Protein AF-A0A7K4I9S7-F1 (afdb_monomer)

Nearest PDB structures (foldseek):
  3zyo-assembly1_A  TM=9.008E-01  e=9.540E-03  Mus musculus
  4r6f-assembly1_A  TM=9.020E-01  e=2.394E-02  synthetic construct
  3zyn-assembly1_A  TM=8.739E-01  e=8.166E-02  Mus musculus
  7e5b-assembly1_A  TM=8.354E-01  e=2.464E-01  Cyclostomata
  4psj-assembly1_A  TM=5.771E-01  e=1.147E-02  synthetic construct

Secondary structure (DSSP, 8-state):
--EEEEEEEETTS-EEEEEEETT-SEEE-TTS-EEEEE-GGGGG-TT--EEE--SS--S----GGGGG-TT--EEE-TTS---TT----S-----

Sequence (95 aa):
MSRATIMYTTHSGEALKTELDTGLMTLDFNQLTISSIDLSEVHRFEDLRELSLSNNYITSLDLTPLRACRRLESVDLSANALSEARLEPICECPR

pLDDT: mean 86.64, std 15.31, range [37.84, 96.88]

Solvent-accessible surface area (backbone atoms only — not comparable to full-atom values): 5369 Å² total; per-residue (Å²): 135,61,72,40,64,43,41,35,26,27,71,89,68,52,78,48,74,46,81,43,61,27,81,39,42,64,48,85,52,55,65,62,37,32,31,41,72,52,45,77,54,49,48,62,21,65,55,22,27,37,40,35,45,26,49,22,48,31,47,67,57,81,47,68,41,55,60,62,24,82,50,54,77,47,75,40,63,51,66,40,56,60,58,100,80,55,76,66,74,69,61,82,73,82,128

Foldseek 3Di:
DDWDKKWFAAPVRDIDIDIDDLCDQEADQAPVQTQAIDCQRVLSNQNHAYYENEQHAHQEYACCNCLSNPNHNYYHHYNYNHDPPDPPPSDPPDD

Mean predicted aligned error: 5.64 Å

Structure (mmCIF, N/CA/C/O backbone):
data_AF-A0A7K4I9S7-F1
#
_entry.id   AF-A0A7K4I9S7-F1
#
loop_
_atom_site.group_PDB
_atom_site.id
_atom_site.type_symbol
_atom_site.label_atom_id
_atom_site.label_alt_id
_atom_site.label_comp_id
_atom_site.label_asym_id
_atom_site.label_entity_id
_atom_site.label_seq_id
_atom_site.pdbx_PDB_ins_code
_atom_site.Cartn_x
_atom_site.Cartn_y
_atom_site.Cartn_z
_atom_site.occupancy
_atom_site.B_iso_or_equiv
_atom_site.auth_seq_id
_atom_site.auth_comp_id
_atom_site.auth_asym_id
_atom_site.auth_atom_id
_atom_site.pdbx_PDB_model_num
ATOM 1 N N . MET A 1 1 ? -4.361 12.905 18.537 1.00 63.06 1 MET A N 1
ATOM 2 C CA . MET A 1 1 ? -4.599 12.270 17.228 1.00 63.06 1 MET A CA 1
ATOM 3 C C . MET A 1 1 ? -3.484 11.269 17.013 1.00 63.06 1 MET A C 1
ATOM 5 O O . MET A 1 1 ? -2.327 11.638 17.200 1.00 63.06 1 MET A O 1
ATOM 9 N N . SER A 1 2 ? -3.828 10.006 16.778 1.00 88.94 2 SER A N 1
ATOM 10 C CA . SER A 1 2 ? -2.851 8.931 16.593 1.00 88.94 2 SER A CA 1
ATOM 11 C C . SER A 1 2 ? -2.362 8.941 15.146 1.00 88.94 2 SER A C 1
ATOM 13 O O . SER A 1 2 ? -3.146 9.168 14.229 1.00 88.94 2 SER A O 1
ATOM 15 N N . ARG A 1 3 ? -1.059 8.738 14.944 1.00 93.62 3 ARG A N 1
ATOM 16 C CA . ARG A 1 3 ? -0.434 8.687 13.619 1.00 93.62 3 ARG A CA 1
ATOM 17 C C . ARG A 1 3 ? 0.132 7.303 13.348 1.00 93.62 3 ARG A C 1
ATOM 19 O O . ARG A 1 3 ? 0.621 6.651 14.273 1.00 93.62 3 ARG A O 1
ATOM 26 N N . ALA A 1 4 ? 0.083 6.895 12.090 1.00 93.81 4 ALA A N 1
ATOM 27 C CA . ALA A 1 4 ? 0.762 5.718 11.573 1.00 93.81 4 ALA A CA 1
ATOM 28 C C . ALA A 1 4 ? 1.663 6.125 10.408 1.00 93.81 4 ALA A C 1
ATOM 30 O O . ALA A 1 4 ? 1.379 7.088 9.693 1.00 93.81 4 ALA A O 1
ATOM 31 N N . THR A 1 5 ? 2.754 5.389 10.234 1.00 95.56 5 THR A N 1
ATOM 32 C CA . THR A 1 5 ? 3.716 5.635 9.162 1.00 95.56 5 THR A CA 1
ATOM 33 C C . THR A 1 5 ? 3.609 4.513 8.150 1.00 95.56 5 THR A C 1
ATOM 35 O O . THR A 1 5 ? 3.787 3.356 8.510 1.00 95.56 5 THR A O 1
ATOM 38 N N . ILE A 1 6 ? 3.362 4.856 6.891 1.00 95.31 6 ILE A N 1
ATOM 39 C CA . ILE A 1 6 ? 3.401 3.906 5.779 1.00 95.31 6 ILE A CA 1
ATOM 40 C C . ILE A 1 6 ? 4.689 4.141 5.003 1.00 95.31 6 ILE A C 1
ATOM 42 O O . ILE A 1 6 ? 4.977 5.270 4.593 1.00 95.31 6 ILE A O 1
ATOM 46 N N . MET A 1 7 ? 5.475 3.081 4.831 1.00 96.44 7 MET A N 1
ATOM 47 C CA . MET A 1 7 ? 6.717 3.110 4.063 1.00 96.44 7 MET A CA 1
ATOM 48 C C . MET A 1 7 ? 6.482 2.486 2.694 1.00 96.44 7 MET A C 1
ATOM 50 O O . MET A 1 7 ? 5.793 1.476 2.570 1.00 96.44 7 MET A O 1
ATOM 54 N N . TYR A 1 8 ? 7.059 3.081 1.660 1.00 96.25 8 TYR A N 1
ATOM 55 C CA . TYR A 1 8 ? 6.976 2.559 0.304 1.00 96.25 8 TYR A CA 1
ATOM 56 C C . TYR A 1 8 ? 8.248 2.876 -0.469 1.00 96.25 8 TYR A C 1
ATOM 58 O O . TYR A 1 8 ? 8.971 3.818 -0.163 1.00 96.25 8 TYR A O 1
ATOM 66 N N . THR A 1 9 ? 8.545 2.063 -1.471 1.00 96.88 9 THR A N 1
ATOM 67 C CA . THR A 1 9 ? 9.657 2.269 -2.395 1.00 96.88 9 THR A CA 1
ATOM 68 C C . THR A 1 9 ? 9.092 2.518 -3.782 1.00 96.88 9 THR A C 1
ATOM 70 O O . THR A 1 9 ? 8.191 1.805 -4.223 1.00 96.88 9 THR A O 1
ATOM 73 N N . THR A 1 10 ? 9.587 3.541 -4.469 1.00 95.94 10 THR A N 1
ATOM 74 C CA . THR A 1 10 ? 9.183 3.868 -5.841 1.00 95.94 10 THR A CA 1
ATOM 75 C C . THR A 1 10 ? 9.850 2.929 -6.850 1.00 95.94 10 THR A C 1
ATOM 77 O O . THR A 1 10 ? 10.751 2.150 -6.530 1.00 95.94 10 THR A O 1
ATOM 80 N N . HIS A 1 11 ? 9.433 2.994 -8.108 1.00 93.50 11 HIS A N 1
ATOM 81 C CA . HIS A 1 11 ? 10.025 2.229 -9.200 1.00 93.50 11 HIS A CA 1
ATOM 82 C C . HIS A 1 11 ? 11.478 2.641 -9.485 1.00 93.50 11 HIS A C 1
ATOM 84 O O . HIS A 1 11 ? 12.261 1.823 -9.959 1.00 93.50 11 HIS A O 1
ATOM 90 N N . SER A 1 12 ? 11.871 3.874 -9.141 1.00 94.44 12 SER A N 1
ATOM 91 C CA . SER A 1 12 ? 13.264 4.332 -9.223 1.00 94.44 12 SER A CA 1
ATOM 92 C C . SER A 1 12 ? 14.152 3.807 -8.085 1.00 94.44 12 SER A C 1
ATOM 94 O O . SER A 1 12 ? 15.361 4.029 -8.117 1.00 94.44 12 SER A O 1
ATOM 96 N N . GLY A 1 13 ? 13.580 3.106 -7.097 1.00 94.19 13 GLY A N 1
ATOM 97 C CA . GLY A 1 13 ? 14.294 2.592 -5.926 1.00 94.19 13 GLY A CA 1
ATOM 98 C C . GLY A 1 13 ? 14.392 3.583 -4.763 1.00 94.19 13 GLY A C 1
ATOM 99 O O . GLY A 1 13 ? 15.151 3.344 -3.826 1.00 94.19 13 GLY A O 1
ATOM 100 N N . GLU A 1 14 ? 13.648 4.691 -4.799 1.00 95.94 14 GLU A N 1
ATOM 101 C CA . GLU A 1 14 ? 13.618 5.664 -3.706 1.00 95.94 14 GLU A CA 1
ATOM 102 C C . GLU A 1 14 ? 12.696 5.181 -2.584 1.00 95.94 14 GLU A C 1
ATOM 104 O O . GLU A 1 14 ? 11.510 4.937 -2.808 1.00 95.94 14 GLU A O 1
ATOM 109 N N . ALA A 1 15 ? 13.239 5.049 -1.373 1.00 96.62 15 ALA A N 1
ATOM 110 C CA . ALA A 1 15 ? 12.467 4.705 -0.187 1.00 96.62 15 ALA A CA 1
ATOM 111 C C . ALA A 1 15 ? 11.871 5.971 0.441 1.00 96.62 15 ALA A C 1
ATOM 113 O O . ALA A 1 15 ? 12.590 6.860 0.899 1.00 96.62 15 ALA A O 1
ATOM 114 N N . LEU A 1 16 ? 10.546 6.022 0.494 1.00 96.38 16 LEU A N 1
ATOM 115 C CA . LEU A 1 16 ? 9.757 7.117 1.030 1.00 96.38 16 LEU A CA 1
ATOM 116 C C . LEU A 1 16 ? 8.901 6.629 2.198 1.00 96.38 16 LEU A C 1
ATOM 118 O O . LEU A 1 16 ? 8.625 5.441 2.375 1.00 96.38 16 LEU A O 1
ATOM 122 N N . LYS A 1 17 ? 8.470 7.579 3.022 1.00 95.38 17 LYS A N 1
ATOM 123 C CA . LYS A 1 17 ? 7.522 7.331 4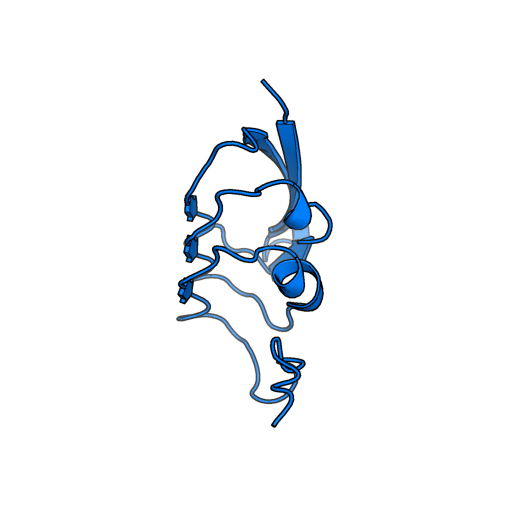.103 1.00 95.38 17 LYS A CA 1
ATOM 124 C C . LYS A 1 17 ? 6.521 8.466 4.182 1.00 95.38 17 LYS A C 1
ATOM 126 O O . LYS A 1 17 ? 6.870 9.620 3.939 1.00 95.38 17 LYS A O 1
ATOM 131 N N . THR A 1 18 ? 5.299 8.139 4.566 1.00 94.56 18 THR A N 1
ATOM 132 C CA . THR A 1 18 ? 4.253 9.119 4.841 1.00 94.56 18 THR A CA 1
ATOM 133 C C . THR A 1 18 ? 3.679 8.883 6.229 1.00 94.56 18 THR A C 1
ATOM 135 O O . THR A 1 18 ? 3.489 7.739 6.637 1.00 94.56 18 THR A O 1
ATOM 138 N N . GLU A 1 19 ? 3.442 9.963 6.968 1.00 95.44 19 GLU A N 1
ATOM 139 C CA . GLU A 1 19 ? 2.751 9.925 8.254 1.00 95.44 19 GLU A CA 1
ATOM 140 C C . GLU A 1 19 ? 1.299 10.337 8.049 1.00 95.44 19 GLU A C 1
ATOM 142 O O . GLU A 1 19 ? 1.014 11.436 7.570 1.00 95.44 19 GLU A O 1
ATOM 147 N N . LEU A 1 20 ? 0.387 9.462 8.445 1.00 94.38 20 LEU A N 1
ATOM 148 C CA . LEU A 1 20 ? -1.041 9.604 8.216 1.00 94.38 20 LEU A CA 1
ATOM 149 C C . LEU A 1 20 ? -1.795 9.521 9.540 1.00 94.38 20 LEU A C 1
ATOM 151 O O . LEU A 1 20 ? -1.346 8.878 10.492 1.00 94.38 20 LEU A O 1
ATOM 155 N N . ASP A 1 21 ? -2.940 10.194 9.603 1.00 94.50 21 ASP A N 1
ATOM 156 C CA . ASP A 1 21 ? -3.844 10.089 10.745 1.00 94.50 21 ASP A CA 1
ATOM 157 C C . ASP A 1 21 ? -4.552 8.729 10.717 1.00 94.50 21 ASP A C 1
ATOM 159 O O . ASP A 1 21 ? -5.044 8.298 9.675 1.00 94.50 21 ASP A O 1
ATOM 163 N N . THR A 1 22 ? -4.601 8.038 11.853 1.00 93.44 22 THR A N 1
ATOM 164 C CA . THR A 1 22 ? -5.211 6.704 11.923 1.00 93.44 22 THR A CA 1
ATOM 165 C C . THR A 1 22 ? -6.740 6.731 11.852 1.00 93.44 22 THR A C 1
ATOM 167 O O . THR A 1 22 ? -7.353 5.678 11.724 1.00 93.44 22 THR A O 1
ATOM 170 N N . GLY A 1 23 ? -7.371 7.907 11.934 1.00 93.00 23 GLY A N 1
ATOM 171 C CA . GLY A 1 23 ? -8.812 8.098 11.748 1.00 93.00 23 GLY A CA 1
ATOM 172 C C . GLY A 1 23 ? -9.252 8.219 10.284 1.00 93.00 23 GLY A C 1
ATOM 173 O O . GLY A 1 23 ? -10.420 8.506 10.022 1.00 93.00 23 GLY A O 1
ATOM 174 N N . LEU A 1 24 ? -8.339 8.054 9.320 1.00 94.50 24 LEU A N 1
ATOM 175 C CA . LEU A 1 24 ? -8.679 8.077 7.899 1.00 94.50 24 LEU A CA 1
ATOM 176 C C . LEU A 1 24 ? -9.482 6.834 7.495 1.00 94.50 24 LEU A C 1
ATOM 178 O O . LEU A 1 24 ? -9.119 5.706 7.820 1.00 94.50 24 LEU A O 1
ATOM 182 N N . MET A 1 25 ? -10.545 7.060 6.722 1.00 95.62 25 MET A N 1
ATOM 183 C CA . MET A 1 25 ? -11.359 5.991 6.127 1.00 95.62 25 MET A CA 1
ATOM 184 C C . MET A 1 25 ? -10.839 5.539 4.761 1.00 95.62 25 MET A C 1
ATOM 186 O O . MET A 1 25 ? -11.159 4.438 4.318 1.00 95.62 25 MET A O 1
ATOM 190 N N . THR A 1 26 ? -10.031 6.372 4.108 1.00 95.12 26 THR A N 1
ATOM 191 C CA . THR A 1 26 ? -9.501 6.118 2.769 1.00 95.12 26 THR A CA 1
ATOM 192 C C . THR A 1 26 ? -8.004 6.378 2.766 1.00 95.12 26 THR A C 1
ATOM 194 O O . THR A 1 26 ? -7.546 7.426 3.228 1.00 95.12 26 THR A O 1
ATOM 197 N N . LEU A 1 27 ? -7.253 5.423 2.226 1.00 95.12 27 LEU A N 1
ATOM 198 C CA . LEU A 1 27 ? -5.831 5.545 1.944 1.00 95.12 27 LEU A CA 1
ATOM 199 C C . LEU A 1 27 ? -5.617 5.554 0.432 1.00 95.12 27 LEU A C 1
ATOM 201 O O . LEU A 1 27 ? -5.860 4.551 -0.238 1.00 95.12 27 LEU A O 1
ATOM 205 N N . ASP A 1 28 ? -5.158 6.692 -0.086 1.00 95.56 28 ASP A N 1
ATOM 206 C CA . ASP A 1 28 ? -4.883 6.890 -1.507 1.00 95.56 28 ASP A CA 1
ATOM 207 C C . ASP A 1 28 ? -3.372 6.925 -1.757 1.00 95.56 28 ASP A C 1
ATOM 209 O O . ASP A 1 28 ? -2.665 7.835 -1.320 1.00 95.56 28 ASP A O 1
ATOM 213 N N . PHE A 1 29 ? -2.893 5.901 -2.454 1.00 95.25 29 PHE A N 1
ATOM 214 C CA . PHE A 1 29 ? -1.517 5.747 -2.907 1.00 95.25 29 PHE A CA 1
ATOM 215 C C . PHE A 1 29 ? -1.454 5.570 -4.433 1.00 95.25 29 PHE A C 1
ATOM 217 O O . PHE A 1 29 ? -0.530 4.943 -4.960 1.00 95.25 29 PHE A O 1
ATOM 224 N N . ASN A 1 30 ? -2.438 6.099 -5.160 1.00 94.75 30 ASN A N 1
ATOM 225 C CA . ASN A 1 30 ? -2.519 5.980 -6.609 1.00 94.75 30 ASN A CA 1
ATOM 226 C C . ASN A 1 30 ? -1.417 6.766 -7.321 1.00 94.75 30 ASN A C 1
ATOM 228 O O . ASN A 1 30 ? -1.066 7.872 -6.918 1.00 94.75 30 ASN A O 1
ATOM 232 N N . GLN A 1 31 ? -0.910 6.221 -8.432 1.00 94.62 31 GLN A N 1
ATOM 233 C CA . GLN A 1 31 ? 0.024 6.926 -9.326 1.00 94.62 31 GLN A CA 1
ATOM 234 C C . GLN A 1 31 ? 1.315 7.431 -8.652 1.00 94.62 31 GLN A C 1
ATOM 236 O O . GLN A 1 31 ? 1.975 8.340 -9.155 1.00 94.62 31 GLN A O 1
ATOM 241 N N . LEU A 1 32 ? 1.730 6.813 -7.546 1.00 95.38 32 LEU A N 1
ATOM 242 C CA . LEU A 1 32 ? 2.954 7.168 -6.819 1.00 95.38 32 LEU A CA 1
ATOM 243 C C . LEU A 1 32 ? 4.190 6.418 -7.329 1.00 95.38 32 LEU A C 1
ATOM 245 O O . LEU A 1 32 ? 5.274 6.505 -6.751 1.00 95.38 32 LEU A O 1
ATOM 249 N N . THR A 1 33 ? 4.046 5.685 -8.433 1.00 95.38 33 THR A N 1
ATOM 250 C CA . THR A 1 33 ? 5.079 4.831 -9.027 1.00 95.38 33 THR A CA 1
ATOM 251 C C . THR A 1 33 ? 5.613 3.768 -8.061 1.00 95.38 33 THR A C 1
ATOM 253 O O . THR A 1 33 ? 6.764 3.363 -8.160 1.00 95.38 33 THR A O 1
ATOM 256 N N . ILE A 1 34 ? 4.800 3.304 -7.112 1.00 95.94 34 ILE A N 1
ATOM 257 C CA . ILE A 1 34 ? 5.219 2.377 -6.052 1.00 95.94 34 ILE A CA 1
ATOM 258 C C . ILE A 1 34 ? 5.625 1.028 -6.649 1.00 95.94 34 ILE A C 1
ATOM 260 O O . ILE A 1 34 ? 4.877 0.443 -7.424 1.00 95.94 34 ILE A O 1
ATOM 264 N N . SER A 1 35 ? 6.794 0.517 -6.267 1.00 94.50 35 SER A N 1
ATOM 265 C CA . SER A 1 35 ? 7.256 -0.842 -6.577 1.00 94.50 35 SER A CA 1
ATOM 266 C C . SER A 1 35 ? 7.054 -1.812 -5.409 1.00 94.50 35 SER A C 1
ATOM 268 O O . SER A 1 35 ? 6.806 -2.996 -5.631 1.00 94.50 35 SER A O 1
ATOM 270 N N . SER A 1 36 ? 7.121 -1.312 -4.172 1.00 93.88 36 SER A N 1
ATOM 271 C CA . SER A 1 36 ? 6.887 -2.069 -2.939 1.00 93.88 36 SER A CA 1
ATOM 272 C C . SER A 1 36 ? 6.296 -1.158 -1.865 1.00 93.88 36 SER A C 1
ATOM 274 O O . SER A 1 36 ? 6.698 -0.001 -1.753 1.00 93.88 36 SER A O 1
ATOM 276 N N . ILE A 1 37 ? 5.363 -1.668 -1.066 1.00 94.50 37 ILE A N 1
ATOM 277 C CA . ILE A 1 37 ? 4.736 -0.943 0.042 1.00 94.50 37 ILE A CA 1
ATOM 278 C C . ILE A 1 37 ? 4.665 -1.839 1.275 1.00 94.50 37 ILE A C 1
ATOM 280 O O . ILE A 1 37 ? 4.341 -3.021 1.177 1.00 94.50 37 ILE A O 1
ATOM 284 N N . ASP A 1 38 ? 4.972 -1.259 2.430 1.00 94.50 38 ASP A N 1
ATOM 285 C CA . ASP A 1 38 ? 4.843 -1.904 3.728 1.00 94.50 38 ASP A CA 1
ATOM 286 C C . ASP A 1 38 ? 3.490 -1.542 4.357 1.00 94.50 38 ASP A C 1
ATOM 288 O O . ASP A 1 38 ? 3.243 -0.395 4.739 1.00 94.50 38 ASP A O 1
ATOM 292 N N . LEU A 1 39 ? 2.610 -2.540 4.450 1.00 92.25 39 LEU A N 1
ATOM 293 C CA . LEU A 1 39 ? 1.282 -2.423 5.051 1.00 92.25 39 LEU A CA 1
ATOM 294 C C . LEU A 1 39 ? 1.254 -2.864 6.522 1.00 92.25 39 LEU A C 1
ATOM 296 O O . LEU A 1 39 ? 0.175 -2.954 7.099 1.00 92.25 39 LEU A O 1
ATOM 300 N N . SER A 1 40 ? 2.396 -3.139 7.158 1.00 91.69 40 SER A N 1
ATOM 301 C CA . SER A 1 40 ? 2.453 -3.643 8.539 1.00 91.69 40 SER A CA 1
ATOM 302 C C . SER A 1 40 ? 1.694 -2.764 9.538 1.00 91.69 40 SER A C 1
ATOM 304 O O . SER A 1 40 ? 0.997 -3.297 10.396 1.00 91.69 40 SER A O 1
ATOM 306 N N . GLU A 1 41 ? 1.725 -1.438 9.381 1.00 93.62 41 GLU A N 1
ATOM 307 C CA . GLU A 1 41 ? 1.031 -0.472 10.247 1.00 93.62 41 GLU A CA 1
ATOM 308 C C . GLU A 1 41 ? -0.446 -0.224 9.863 1.00 93.62 41 GLU A C 1
ATOM 310 O O . GLU A 1 41 ? -1.141 0.526 10.552 1.00 93.62 41 GLU A O 1
ATOM 315 N N . VAL A 1 42 ? -0.969 -0.853 8.799 1.00 91.69 42 VAL A N 1
ATOM 316 C CA . VAL A 1 42 ? -2.348 -0.620 8.314 1.00 91.69 42 VAL A CA 1
ATOM 317 C C . VAL A 1 42 ? -3.417 -1.041 9.333 1.00 91.69 42 VAL A C 1
ATOM 319 O O . VAL A 1 42 ? -4.508 -0.478 9.374 1.00 91.69 42 VAL A O 1
ATOM 322 N N . HIS A 1 43 ? -3.074 -1.967 10.232 1.00 89.56 43 HIS A N 1
ATOM 323 C CA . HIS A 1 43 ? -3.934 -2.421 11.327 1.00 89.56 43 HIS A CA 1
ATOM 324 C C . HIS A 1 43 ? -4.348 -1.294 12.288 1.00 89.56 43 HIS A C 1
ATOM 326 O O . HIS A 1 43 ? -5.310 -1.447 13.036 1.00 89.56 43 HIS A O 1
ATOM 332 N N . ARG A 1 44 ? -3.626 -0.167 12.281 1.00 92.69 44 ARG A N 1
ATOM 333 C CA . ARG A 1 44 ? -3.907 1.000 13.126 1.00 92.69 44 ARG A CA 1
ATOM 334 C C . ARG A 1 44 ? -5.062 1.847 12.602 1.00 92.69 44 ARG A C 1
ATOM 336 O O . ARG A 1 44 ? -5.602 2.646 13.360 1.00 92.69 44 ARG A O 1
ATOM 343 N N . PHE A 1 45 ? -5.430 1.691 11.332 1.00 93.38 45 PHE A N 1
ATOM 344 C CA . PHE A 1 45 ? -6.540 2.404 10.711 1.00 93.38 45 PHE A CA 1
ATOM 345 C C . PHE A 1 45 ? -7.838 1.618 10.937 1.00 93.38 45 PHE A C 1
ATOM 347 O O . PHE A 1 45 ? -8.332 0.918 10.054 1.00 93.38 45 PHE A O 1
ATOM 354 N N . GLU A 1 46 ? -8.377 1.699 12.155 1.00 90.06 46 GLU A N 1
ATOM 355 C CA . GLU A 1 46 ? -9.561 0.928 12.578 1.00 90.06 46 GLU A CA 1
ATOM 356 C C . GLU A 1 46 ? -10.823 1.246 11.755 1.00 90.06 46 GLU A C 1
ATOM 358 O O . GLU A 1 46 ? -11.719 0.407 11.631 1.00 90.06 46 GLU A O 1
ATOM 363 N N . ASP A 1 47 ? -10.877 2.449 11.177 1.00 92.44 47 ASP A N 1
ATOM 364 C CA . ASP A 1 47 ? -11.972 2.955 10.347 1.00 92.44 47 ASP A CA 1
ATOM 365 C C . ASP A 1 47 ? -11.709 2.862 8.839 1.00 92.44 47 ASP A C 1
ATOM 367 O O . ASP A 1 47 ? -12.523 3.348 8.052 1.00 92.44 47 ASP A O 1
ATOM 371 N N . LEU A 1 48 ? -10.604 2.232 8.424 1.00 94.56 48 LEU A N 1
ATOM 372 C CA . LEU A 1 48 ? -10.256 2.092 7.014 1.00 94.56 48 LEU A CA 1
ATOM 373 C C . LEU A 1 48 ? -11.317 1.284 6.263 1.00 94.56 48 LEU A C 1
ATOM 375 O O . LEU A 1 48 ? -11.615 0.147 6.629 1.00 94.56 48 LEU A O 1
ATOM 379 N N . ARG A 1 49 ? -11.835 1.868 5.184 1.00 95.38 49 ARG A N 1
ATOM 380 C CA . ARG A 1 49 ? -12.810 1.272 4.264 1.00 95.38 49 ARG A CA 1
ATOM 381 C C . ARG A 1 49 ? -12.239 1.062 2.875 1.00 95.38 49 ARG A C 1
ATOM 383 O O . ARG A 1 49 ? -12.579 0.082 2.222 1.00 95.38 49 ARG A O 1
ATOM 390 N N . GLU A 1 50 ? -11.355 1.949 2.439 1.00 95.31 50 GLU A N 1
ATOM 391 C CA . GLU A 1 50 ? -10.836 1.942 1.076 1.00 95.31 50 GLU A CA 1
ATOM 392 C C . GLU A 1 50 ? -9.313 2.084 1.070 1.00 95.31 50 GLU A C 1
ATOM 394 O O . GLU A 1 50 ? -8.759 3.016 1.656 1.00 95.31 50 GLU A O 1
ATOM 399 N N . LEU A 1 51 ? -8.635 1.168 0.378 1.00 94.50 51 LEU A N 1
ATOM 400 C CA . LEU A 1 51 ? -7.209 1.260 0.070 1.00 94.50 51 LEU A CA 1
ATOM 401 C C . LEU A 1 51 ? -7.026 1.259 -1.446 1.00 94.50 51 LEU A C 1
ATOM 403 O O . LEU A 1 51 ? -7.336 0.273 -2.111 1.00 94.50 51 LEU A O 1
ATOM 407 N N . SER A 1 52 ? -6.496 2.349 -1.990 1.00 95.19 52 SER A N 1
ATOM 408 C CA . SER A 1 52 ? -6.252 2.487 -3.422 1.00 95.19 52 SER A CA 1
ATOM 409 C C . SER A 1 52 ? -4.754 2.537 -3.702 1.00 95.19 52 SER A C 1
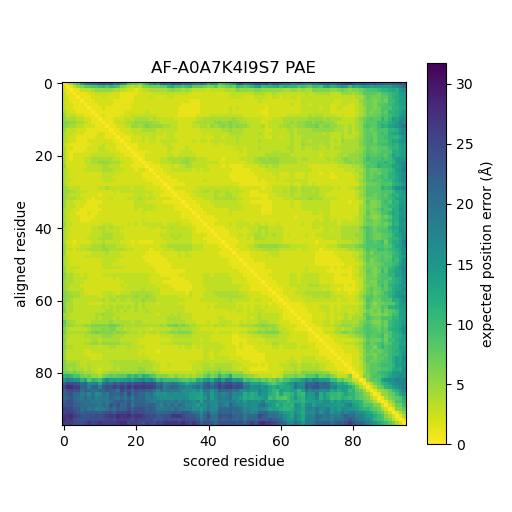ATOM 411 O O . SER A 1 52 ? -4.039 3.411 -3.218 1.00 95.19 52 SER A O 1
ATOM 413 N N . LEU A 1 53 ? -4.275 1.555 -4.457 1.00 94.81 53 LEU A N 1
ATOM 414 C CA . LEU A 1 53 ? -2.888 1.393 -4.896 1.00 94.81 53 LEU A CA 1
ATOM 415 C C . LEU A 1 53 ? -2.825 1.275 -6.423 1.00 94.81 53 LEU A C 1
ATOM 417 O O . LEU A 1 53 ? -1.865 0.727 -6.971 1.00 94.81 53 LEU A O 1
ATOM 421 N N . SER A 1 54 ? -3.847 1.769 -7.117 1.00 95.00 54 SER A N 1
ATOM 422 C CA . SER A 1 54 ? -3.966 1.662 -8.563 1.00 95.00 54 SER A CA 1
ATOM 423 C C . SER A 1 54 ? -2.873 2.446 -9.292 1.00 95.00 54 SER A C 1
ATOM 425 O O . SER A 1 54 ? -2.321 3.427 -8.781 1.00 95.00 54 SER A O 1
ATOM 427 N N . ASN A 1 55 ? -2.585 2.042 -10.529 1.00 95.56 55 ASN A N 1
ATOM 428 C CA . ASN A 1 55 ? -1.627 2.725 -11.403 1.00 95.56 55 ASN A CA 1
ATOM 429 C C . ASN A 1 55 ? -0.225 2.853 -10.778 1.00 95.56 55 ASN A C 1
ATOM 431 O O . ASN A 1 55 ? 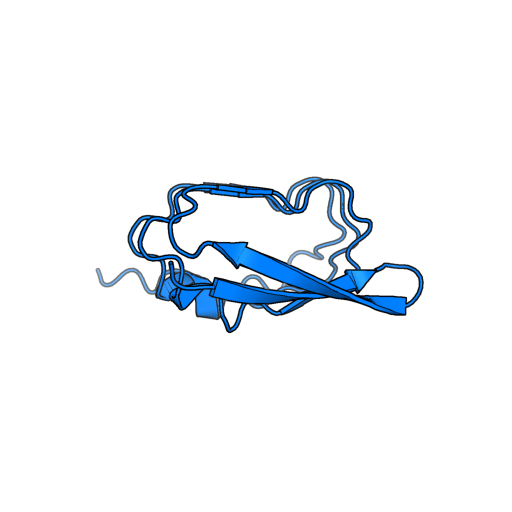0.399 3.916 -10.811 1.00 95.56 55 ASN A O 1
ATOM 435 N N . ASN A 1 56 ? 0.265 1.765 -10.192 1.00 96.06 56 ASN A N 1
ATOM 436 C CA . ASN A 1 56 ? 1.616 1.658 -9.650 1.00 96.06 56 ASN A CA 1
ATOM 437 C C . ASN A 1 56 ? 2.398 0.540 -10.371 1.00 96.06 56 ASN A C 1
ATOM 439 O O . ASN A 1 56 ? 1.958 -0.014 -11.375 1.00 96.06 56 ASN A O 1
ATOM 443 N N . TYR A 1 57 ? 3.600 0.226 -9.890 1.00 94.81 57 TYR A N 1
ATOM 444 C CA . TYR A 1 57 ? 4.493 -0.797 -10.447 1.00 94.81 57 TYR A CA 1
ATOM 445 C C . TYR A 1 57 ? 4.666 -1.981 -9.488 1.00 94.81 57 TYR A C 1
ATOM 447 O O . TYR A 1 57 ? 5.712 -2.632 -9.477 1.00 94.81 57 TYR A O 1
ATOM 455 N N . ILE A 1 58 ? 3.65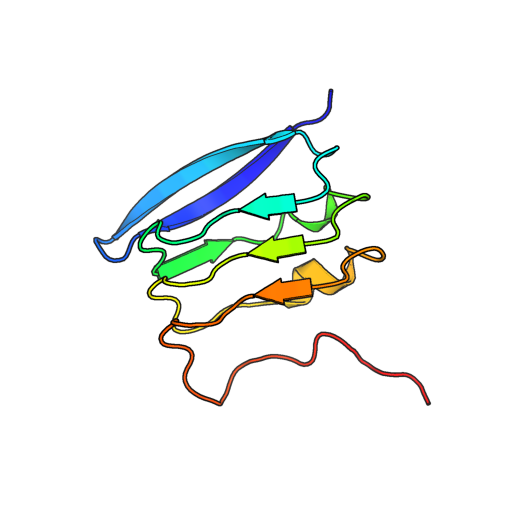6 -2.251 -8.657 1.00 92.88 58 ILE A N 1
ATOM 456 C CA . ILE A 1 58 ? 3.716 -3.310 -7.652 1.00 92.88 58 ILE A CA 1
ATOM 457 C C . ILE A 1 58 ? 3.685 -4.661 -8.368 1.00 92.88 58 ILE A C 1
ATOM 459 O O . ILE A 1 58 ? 2.784 -4.933 -9.161 1.00 92.88 58 ILE A O 1
ATOM 463 N N . THR A 1 59 ? 4.675 -5.509 -8.091 1.00 89.75 59 THR A N 1
ATOM 464 C CA . THR A 1 59 ? 4.792 -6.857 -8.682 1.00 89.75 59 THR A CA 1
ATOM 465 C C . THR A 1 59 ? 4.404 -7.968 -7.711 1.00 89.75 59 THR A C 1
ATOM 467 O O . THR A 1 59 ? 3.956 -9.035 -8.127 1.00 89.75 59 THR A O 1
ATOM 470 N N . SER A 1 60 ? 4.529 -7.705 -6.411 1.00 87.38 60 SER A N 1
ATOM 471 C CA . SER A 1 60 ? 4.098 -8.572 -5.318 1.00 87.38 60 SER A CA 1
ATOM 472 C C . SER A 1 60 ? 3.670 -7.718 -4.134 1.00 87.38 60 SER A C 1
ATOM 474 O O . SER A 1 60 ? 4.333 -6.722 -3.844 1.00 87.38 60 SER A O 1
ATOM 476 N N . LEU A 1 61 ? 2.613 -8.122 -3.434 1.00 87.06 61 LEU A N 1
ATOM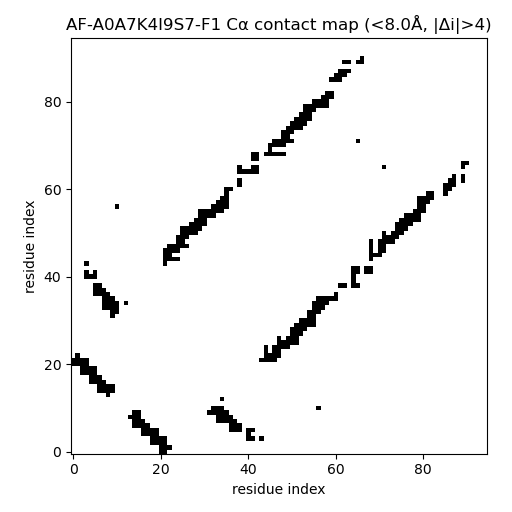 477 C CA . LEU A 1 61 ? 2.104 -7.404 -2.272 1.00 87.06 61 LEU A CA 1
ATOM 478 C C . LEU A 1 61 ? 1.609 -8.390 -1.218 1.00 87.06 61 LEU A C 1
ATOM 480 O O . LEU A 1 61 ? 0.793 -9.256 -1.524 1.00 87.06 61 LEU A O 1
ATOM 484 N N . ASP A 1 62 ? 2.091 -8.241 0.014 1.00 86.62 62 ASP A N 1
ATOM 485 C CA . ASP A 1 62 ? 1.538 -8.960 1.157 1.00 86.62 62 ASP A CA 1
ATOM 486 C C . ASP A 1 62 ? 0.293 -8.229 1.674 1.00 86.62 62 ASP A C 1
ATOM 488 O O . ASP A 1 62 ? 0.368 -7.098 2.154 1.00 86.62 62 ASP A O 1
ATOM 492 N N . LEU A 1 63 ? -0.862 -8.884 1.559 1.00 87.19 63 LEU A N 1
ATOM 493 C CA . LEU A 1 63 ? -2.149 -8.362 2.020 1.00 87.19 63 LEU A CA 1
ATOM 494 C C . LEU A 1 63 ? -2.549 -8.909 3.396 1.00 87.19 63 LEU A C 1
ATOM 496 O O . LEU A 1 63 ? -3.594 -8.524 3.920 1.00 87.19 63 LEU A O 1
ATOM 500 N N . THR A 1 64 ? -1.731 -9.764 4.018 1.00 86.31 64 THR A N 1
ATOM 501 C CA . THR A 1 64 ? -1.985 -10.324 5.355 1.00 86.31 64 THR A CA 1
ATOM 502 C C . THR A 1 64 ? -2.301 -9.252 6.407 1.00 86.31 64 THR A C 1
ATOM 504 O O . THR A 1 64 ? -3.247 -9.454 7.176 1.00 86.31 64 THR A O 1
ATOM 507 N N . PRO A 1 65 ? -1.617 -8.087 6.443 1.00 89.06 65 PRO A N 1
ATOM 508 C CA . PRO A 1 65 ? -1.934 -7.029 7.404 1.00 89.06 65 PRO A CA 1
ATOM 509 C C . PRO A 1 65 ? -3.362 -6.472 7.281 1.00 89.06 65 PRO A C 1
ATOM 511 O O . PRO A 1 65 ? -3.947 -6.056 8.282 1.00 89.06 65 PRO A O 1
ATOM 514 N N . LEU A 1 66 ? -3.968 -6.525 6.087 1.00 87.31 66 LEU A N 1
ATOM 515 C CA . LEU A 1 66 ? -5.335 -6.044 5.856 1.00 87.31 66 LEU A CA 1
ATOM 516 C C . LEU A 1 66 ? -6.395 -6.901 6.556 1.00 87.31 66 LEU A C 1
ATOM 518 O O . LEU A 1 66 ? -7.504 -6.423 6.778 1.00 87.31 66 LEU A O 1
ATOM 522 N N . ARG A 1 67 ? -6.062 -8.127 6.992 1.00 85.44 67 ARG A N 1
ATOM 523 C CA . ARG A 1 67 ? -6.967 -8.970 7.799 1.00 85.44 67 ARG A CA 1
ATOM 524 C C . ARG A 1 67 ? -7.401 -8.294 9.102 1.00 85.44 67 ARG A C 1
ATOM 526 O O . ARG A 1 67 ? -8.462 -8.616 9.636 1.00 85.44 67 ARG A O 1
ATOM 533 N N . ALA A 1 68 ? -6.590 -7.376 9.632 1.00 85.69 68 ALA A N 1
ATOM 534 C CA . ALA A 1 68 ? -6.927 -6.609 10.828 1.00 85.69 68 ALA A CA 1
ATOM 535 C C . ALA A 1 68 ? -7.944 -5.483 10.549 1.00 85.69 68 ALA A C 1
ATOM 537 O O . ALA A 1 68 ? -8.672 -5.077 11.458 1.00 85.69 68 ALA A O 1
ATOM 538 N N . CYS A 1 69 ? -8.043 -5.012 9.303 1.00 88.50 69 CYS A N 1
ATOM 539 C CA . CYS A 1 69 ? -8.936 -3.935 8.881 1.00 88.50 69 CYS A CA 1
ATOM 540 C C . CYS A 1 69 ? -10.363 -4.466 8.677 1.00 88.50 69 CYS A C 1
ATOM 542 O O . CYS A 1 69 ? -10.827 -4.673 7.561 1.00 88.50 69 CYS A O 1
ATOM 544 N N . ARG A 1 70 ? -11.091 -4.685 9.777 1.00 86.38 70 ARG A N 1
ATOM 545 C CA . ARG A 1 70 ? -12.442 -5.290 9.766 1.00 86.38 70 ARG A CA 1
ATOM 546 C C . ARG A 1 70 ? -13.504 -4.490 9.007 1.00 86.38 70 ARG A C 1
ATOM 548 O O . ARG A 1 70 ? -14.570 -5.028 8.725 1.00 86.38 70 ARG A O 1
ATOM 555 N N . ARG A 1 71 ? -13.248 -3.205 8.759 1.00 91.38 71 ARG A N 1
ATOM 556 C CA . ARG A 1 71 ? -14.137 -2.286 8.037 1.00 91.38 71 ARG A CA 1
ATOM 557 C C . ARG A 1 71 ? -13.735 -2.092 6.576 1.00 91.38 71 ARG A C 1
ATOM 559 O O . ARG A 1 71 ? -14.397 -1.322 5.895 1.00 91.38 71 ARG A O 1
ATOM 566 N N . LEU A 1 72 ? -12.686 -2.770 6.106 1.00 91.19 72 LEU A N 1
ATOM 567 C CA . LEU A 1 72 ? -12.201 -2.632 4.739 1.00 91.19 72 LEU A CA 1
ATOM 568 C C . LEU A 1 72 ? -13.232 -3.210 3.762 1.00 91.19 72 LEU A C 1
ATOM 570 O O . LEU A 1 72 ? -13.575 -4.388 3.826 1.00 91.19 72 LEU A O 1
ATOM 574 N N . GLU A 1 73 ? -13.727 -2.359 2.875 1.00 92.75 73 GLU A N 1
ATOM 575 C CA . GLU A 1 73 ? -14.761 -2.663 1.887 1.00 92.75 73 GLU A CA 1
ATOM 576 C C . GLU A 1 73 ? -14.153 -2.842 0.488 1.00 92.75 73 GLU A C 1
ATOM 578 O O . GLU A 1 73 ? -14.628 -3.669 -0.288 1.00 92.75 73 GLU A O 1
ATOM 583 N N . SER A 1 74 ? -13.089 -2.095 0.168 1.00 91.25 74 SER A N 1
ATOM 584 C CA . SER A 1 74 ? -12.485 -2.085 -1.166 1.00 91.25 74 SER A CA 1
ATOM 585 C C . SER A 1 74 ? -10.962 -1.973 -1.123 1.00 91.25 74 SER A C 1
ATOM 587 O O . SER A 1 74 ? -10.396 -1.176 -0.370 1.00 91.25 74 SER A O 1
ATOM 589 N N . VAL A 1 75 ? -10.300 -2.757 -1.978 1.00 91.12 75 VAL A N 1
ATOM 590 C CA . VAL A 1 75 ? -8.862 -2.663 -2.251 1.00 91.12 75 VAL A CA 1
ATOM 591 C C . VAL A 1 75 ? -8.667 -2.604 -3.759 1.00 91.12 75 VAL A C 1
ATOM 593 O O . VAL A 1 75 ? -8.948 -3.577 -4.460 1.00 91.12 75 VAL A O 1
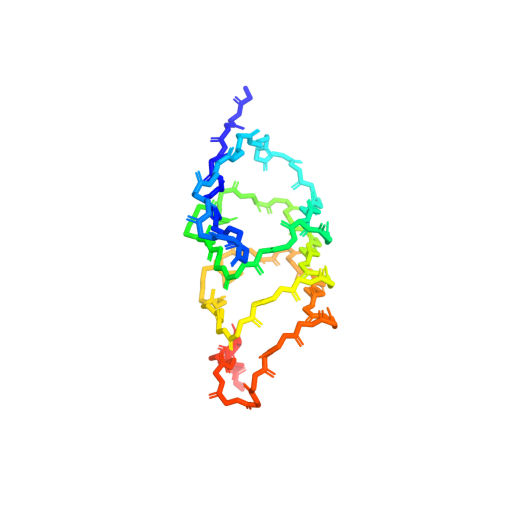ATOM 596 N N . ASP A 1 76 ? -8.179 -1.473 -4.257 1.00 92.88 76 ASP A N 1
ATOM 597 C CA . ASP A 1 76 ? -7.898 -1.290 -5.677 1.00 92.88 76 ASP A CA 1
ATOM 598 C C . ASP A 1 76 ? -6.409 -1.495 -5.964 1.00 92.88 76 ASP A C 1
ATOM 600 O O . ASP A 1 76 ? -5.560 -0.693 -5.576 1.00 92.88 76 ASP A O 1
ATOM 604 N N . LEU A 1 77 ? -6.103 -2.592 -6.656 1.00 91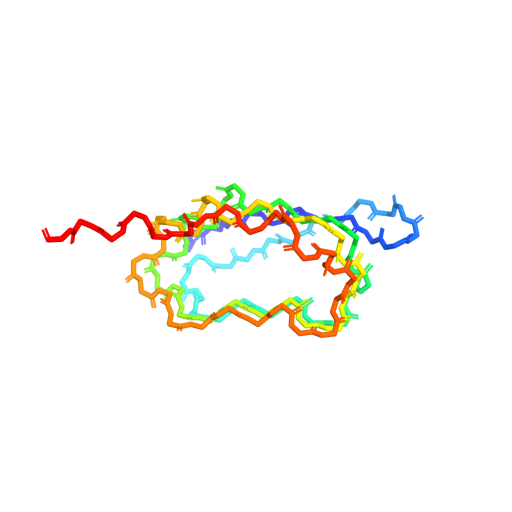.06 77 LEU A N 1
ATOM 605 C CA . LEU A 1 77 ? -4.766 -2.940 -7.141 1.00 91.06 77 LEU A CA 1
ATOM 606 C C . LEU A 1 77 ? -4.674 -2.859 -8.673 1.00 91.06 77 LEU A C 1
ATOM 608 O O . LEU A 1 77 ? -3.717 -3.365 -9.263 1.00 91.06 77 LEU A O 1
ATOM 612 N N . SER A 1 78 ? -5.663 -2.258 -9.338 1.00 91.00 78 SER A N 1
ATOM 613 C CA . SER A 1 78 ? -5.726 -2.185 -10.797 1.00 91.00 78 SER A CA 1
ATOM 614 C C . SER A 1 78 ? -4.538 -1.425 -11.394 1.00 91.00 78 SER A C 1
ATOM 616 O O . SER A 1 78 ? -3.894 -0.610 -10.736 1.00 91.00 78 SER A O 1
ATOM 618 N N . ALA A 1 79 ? -4.207 -1.714 -12.655 1.00 92.25 79 ALA A N 1
ATOM 619 C CA . ALA A 1 79 ? -3.071 -1.092 -13.339 1.00 92.25 79 ALA A CA 1
ATOM 620 C C . ALA A 1 79 ? -1.740 -1.203 -12.556 1.00 92.25 79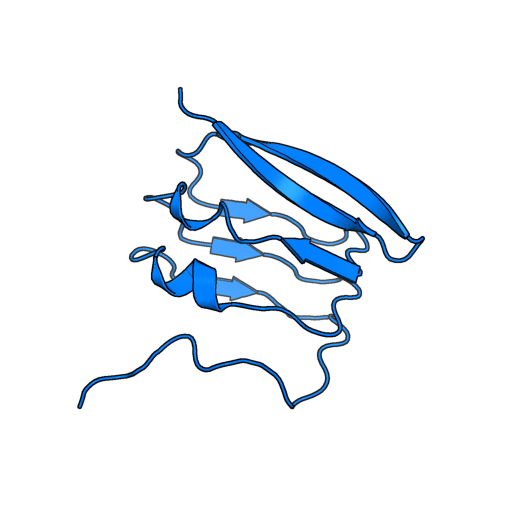 ALA A C 1
ATOM 622 O O . ALA A 1 79 ? -0.949 -0.265 -12.521 1.00 92.25 79 ALA A O 1
ATOM 623 N N . ASN A 1 80 ? -1.508 -2.360 -11.929 1.00 91.50 80 ASN A N 1
ATOM 624 C CA . ASN A 1 80 ? -0.209 -2.779 -11.403 1.00 91.50 80 ASN A CA 1
ATOM 625 C C . ASN A 1 80 ? 0.390 -3.909 -12.251 1.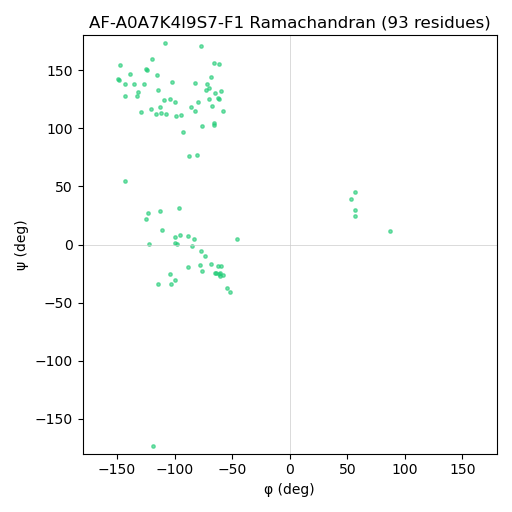00 91.50 80 ASN A C 1
ATOM 627 O O . ASN A 1 80 ? -0.267 -4.465 -13.130 1.00 91.50 80 ASN A O 1
ATOM 631 N N . ALA A 1 81 ? 1.633 -4.285 -11.950 1.00 89.06 81 ALA A N 1
ATOM 632 C CA . ALA A 1 81 ? 2.339 -5.401 -12.576 1.00 89.06 81 ALA A CA 1
ATOM 633 C C . ALA A 1 81 ? 2.244 -6.697 -11.745 1.00 89.06 81 ALA A C 1
ATOM 635 O O . ALA A 1 81 ? 3.174 -7.507 -11.736 1.00 89.06 81 ALA A O 1
ATOM 636 N N . LEU A 1 82 ? 1.132 -6.884 -11.024 1.00 82.62 82 LEU A N 1
ATOM 637 C CA . LEU A 1 82 ? 0.883 -8.074 -10.215 1.00 82.62 82 LEU A CA 1
ATOM 638 C C . LEU A 1 82 ? 0.748 -9.284 -11.145 1.00 82.62 82 LEU A C 1
ATOM 640 O O . LEU A 1 82 ? -0.259 -9.453 -11.829 1.00 82.62 82 LEU A O 1
ATOM 644 N N . SER A 1 83 ? 1.781 -10.120 -11.195 1.00 63.66 83 SER A N 1
ATOM 645 C CA . SER A 1 83 ? 1.701 -11.405 -11.887 1.00 63.66 83 SER A CA 1
ATOM 646 C C . SER A 1 83 ? 0.812 -12.342 -11.055 1.00 63.66 83 SER A C 1
ATOM 648 O O . SER A 1 83 ? 0.932 -12.340 -9.832 1.00 63.66 83 SER A O 1
ATOM 650 N N . GLU A 1 84 ? -0.073 -13.106 -11.705 1.00 49.78 84 GLU A N 1
ATOM 651 C CA . GLU A 1 84 ? -1.244 -13.873 -11.204 1.00 49.78 84 GLU A CA 1
ATOM 652 C C . GLU A 1 84 ? -1.101 -14.749 -9.925 1.00 49.78 84 GLU A C 1
ATOM 654 O O . GLU A 1 84 ? -2.043 -15.446 -9.560 1.00 49.78 84 GLU A O 1
ATOM 659 N N . ALA A 1 85 ? 0.025 -14.761 -9.209 1.00 47.34 85 ALA A N 1
ATOM 660 C CA . ALA A 1 85 ? 0.408 -15.882 -8.349 1.00 47.34 85 ALA A CA 1
ATOM 661 C C . ALA A 1 85 ? 0.648 -15.601 -6.851 1.00 47.34 85 ALA A C 1
ATOM 663 O O . ALA A 1 85 ? 0.983 -16.542 -6.136 1.00 47.34 85 ALA A O 1
ATOM 664 N N . ARG A 1 86 ? 0.503 -14.377 -6.323 1.00 51.28 86 ARG A N 1
ATOM 665 C CA . ARG A 1 86 ? 0.712 -14.128 -4.874 1.00 51.28 86 ARG A CA 1
ATOM 666 C C . ARG A 1 86 ? -0.250 -13.107 -4.281 1.00 51.28 86 ARG A C 1
ATOM 668 O O . ARG A 1 86 ? 0.163 -12.132 -3.667 1.00 51.28 86 ARG A O 1
ATOM 675 N N . LEU A 1 87 ? -1.543 -13.339 -4.455 1.00 53.19 87 LEU A N 1
ATOM 676 C CA . LEU A 1 87 ? -2.508 -12.841 -3.484 1.00 53.19 87 LEU A CA 1
ATOM 677 C C . LEU A 1 87 ? -2.705 -13.982 -2.495 1.00 53.19 87 LEU A C 1
ATOM 679 O O . LEU A 1 87 ? -3.423 -14.938 -2.792 1.00 53.19 87 LEU A O 1
ATOM 683 N N . GLU A 1 88 ? -2.002 -13.942 -1.361 1.00 55.75 88 GLU A N 1
ATOM 684 C CA . GLU A 1 88 ? -2.392 -14.830 -0.269 1.00 55.75 88 GLU A CA 1
ATOM 685 C C . GLU A 1 88 ? -3.842 -14.491 0.104 1.00 55.75 88 GLU A C 1
ATOM 687 O O . GLU A 1 88 ? -4.193 -13.306 0.176 1.00 55.75 88 GLU A O 1
ATOM 692 N N . PRO A 1 89 ? -4.723 -15.495 0.246 1.00 52.97 89 PRO A N 1
ATOM 693 C CA . PRO A 1 89 ? -6.133 -15.248 0.478 1.00 52.97 89 PRO A CA 1
ATOM 694 C C . PRO A 1 89 ? -6.314 -14.407 1.746 1.00 52.97 89 PRO A C 1
ATOM 696 O O . PRO A 1 89 ? -6.037 -14.849 2.857 1.00 52.97 89 PRO A O 1
ATOM 699 N N . ILE A 1 90 ? -6.825 -13.186 1.565 1.00 56.75 90 ILE A N 1
ATOM 700 C CA . ILE A 1 90 ? -7.164 -12.255 2.655 1.00 56.75 90 ILE A CA 1
ATOM 701 C C . ILE A 1 90 ? -8.237 -12.864 3.575 1.00 56.75 90 ILE A C 1
ATOM 703 O O . ILE A 1 90 ? -8.316 -12.544 4.761 1.00 56.75 90 ILE A O 1
ATOM 707 N N . CYS A 1 91 ? -9.034 -13.798 3.056 1.00 48.12 91 CYS A N 1
ATOM 708 C CA . CYS A 1 91 ? -10.028 -14.531 3.820 1.00 48.12 91 CYS A CA 1
ATOM 709 C C . CYS A 1 91 ? -9.695 -16.024 3.860 1.00 48.12 91 CYS A C 1
ATOM 711 O O . CYS A 1 91 ? -9.885 -16.746 2.884 1.00 48.12 91 CYS A O 1
ATOM 713 N N . GLU A 1 92 ? -9.344 -16.521 5.043 1.00 46.19 92 GLU A N 1
ATOM 714 C CA . GLU A 1 92 ? -9.933 -17.786 5.471 1.00 46.19 92 GLU A CA 1
ATOM 715 C C . GLU A 1 92 ? -11.427 -17.503 5.648 1.00 46.19 92 GLU A C 1
ATOM 717 O O . GLU A 1 92 ? -11.817 -16.837 6.603 1.00 46.19 92 GLU A O 1
ATOM 722 N N . CYS A 1 93 ? -12.261 -17.919 4.696 1.00 37.84 93 CYS A N 1
ATOM 723 C CA . CYS A 1 93 ? -13.698 -18.014 4.922 1.00 37.84 93 CYS A CA 1
ATOM 724 C C . CYS A 1 93 ? -13.933 -19.280 5.761 1.00 37.84 93 CYS A C 1
ATOM 726 O O . CYS A 1 93 ? -13.879 -20.374 5.187 1.00 37.84 93 CYS A O 1
ATOM 728 N N . PRO A 1 94 ? -14.168 -19.206 7.087 1.00 49.25 94 PRO A N 1
ATOM 729 C CA . PRO A 1 94 ? -14.740 -20.347 7.780 1.00 49.25 94 PRO A CA 1
ATOM 730 C C . PRO A 1 94 ? -16.121 -20.601 7.166 1.00 49.25 94 PRO A C 1
ATOM 732 O O . PRO A 1 94 ? -16.929 -19.680 7.034 1.00 49.25 94 PRO A O 1
ATOM 735 N N . ARG A 1 95 ? -16.337 -21.837 6.711 1.00 40.44 95 ARG A N 1
ATOM 736 C CA . ARG A 1 95 ? -17.660 -22.334 6.323 1.00 40.44 95 ARG A CA 1
ATOM 737 C C . ARG A 1 95 ? -18.633 -22.280 7.493 1.00 40.44 95 ARG A C 1
ATOM 739 O O . ARG A 1 95 ? -18.182 -22.530 8.632 1.00 40.44 95 ARG A O 1
#

Radius of gyration: 13.09 Å; Cα contacts (8 Å, |Δi|>4): 205; chains: 1; bounding box: 32×35×31 Å